Protein AF-A0A936JRJ9-F1 (afdb_monomer_lite)

Secondary structure (DSSP, 8-state):
---------------------------------------S-SS--------S-PPPPEEEESS-TT-GGGSSPPTTEEEEEEEE--SSTT---EEEEEEEE---B-TT-B-SSGGGBPTTEEEEEETTEEEEEEEEESSS---PPTT--EEE-SSTTEEEE-

pLDDT: mean 79.74, std 19.6, range [37.28, 97.5]

Foldseek 3Di:
DDDDDDDDDDPDPDDDDDDDDDDDDDDDDDDPDPPDCPDDPPDDDDDDPDADDQDDAAEAEPFDLQDQPGGNEDPQKAKDWDWDDDPDPRDHIYIYIDIDGAADFDFFDADPFQRNHGHQWGFDQDPVHTGTFGKAFPPDDRPAPPPWDFDDDPHPRIGTTD

Radius of gyration: 27.02 Å; chains: 1; bounding box: 51×67×58 Å

Sequence (162 aa):
MGLFGCSGSVEIVNRADGGGGEGGEGTSSSSTGPIWDAGKDAFDEYIDPGCPDNPPPIEDFQCNPSNQATSGCSFGEACYIYVSYPDEPCGQEIYGAFCAPAGFGVQGDACNGAFDCAAGFVCVVTGSGNQCVQLCPLQGNDNCPSGLVCEPIDVEGFGGCL

Structure (mmCIF, N/CA/C/O backbone):
data_AF-A0A936JRJ9-F1
#
_entry.id   AF-A0A936JRJ9-F1
#
loop_
_atom_site.group_PDB
_atom_site.id
_atom_site.type_symbol
_atom_site.label_atom_id
_atom_site.label_alt_id
_atom_site.label_comp_id
_atom_site.label_asym_id
_atom_site.label_entity_id
_atom_site.label_seq_id
_atom_site.pdbx_PDB_ins_code
_atom_site.Cartn_x
_atom_site.Cartn_y
_atom_site.Cartn_z
_atom_site.occupancy
_atom_site.B_iso_or_equiv
_atom_site.auth_seq_id
_atom_site.auth_comp_id
_atom_site.auth_asym_id
_atom_site.auth_atom_id
_atom_site.pdbx_PDB_model_num
ATOM 1 N N . MET A 1 1 ? 3.133 -53.682 -1.276 1.00 46.94 1 MET A N 1
ATOM 2 C CA . MET A 1 1 ? 3.249 -54.397 0.015 1.00 46.94 1 MET A CA 1
ATOM 3 C C . MET A 1 1 ? 3.660 -53.375 1.059 1.00 46.94 1 MET A C 1
ATOM 5 O O . MET A 1 1 ? 4.651 -52.702 0.824 1.00 46.94 1 MET A O 1
ATOM 9 N N . GLY A 1 2 ? 2.885 -53.221 2.137 1.00 42.88 2 GLY A N 1
ATOM 10 C CA . GLY A 1 2 ? 3.200 -52.304 3.240 1.00 42.88 2 GLY A CA 1
ATOM 11 C C . GLY A 1 2 ? 1.968 -51.614 3.830 1.00 42.88 2 GLY A C 1
ATOM 12 O O . GLY A 1 2 ? 1.765 -50.432 3.597 1.00 42.88 2 GLY A O 1
ATOM 13 N N . LEU A 1 3 ? 1.147 -52.380 4.551 1.00 48.94 3 LEU A N 1
ATOM 14 C CA . LEU A 1 3 ? 0.042 -51.932 5.407 1.00 48.94 3 LEU A CA 1
ATOM 15 C C . LEU A 1 3 ? 0.554 -51.843 6.853 1.00 48.94 3 LEU A C 1
ATOM 17 O O . LEU A 1 3 ? 0.967 -52.871 7.377 1.00 48.94 3 LEU A O 1
ATOM 21 N N . PHE A 1 4 ? 0.472 -50.673 7.488 1.00 46.94 4 PHE A N 1
ATOM 22 C CA . PHE A 1 4 ? 0.462 -50.459 8.948 1.00 46.94 4 PHE A CA 1
ATOM 23 C C . PHE A 1 4 ? -0.224 -49.094 9.174 1.00 46.94 4 PHE A C 1
ATOM 25 O O . PHE A 1 4 ? 0.208 -48.116 8.582 1.00 46.94 4 PHE A O 1
ATOM 32 N N . GLY A 1 5 ? -1.314 -48.902 9.918 1.00 47.66 5 GLY A N 1
ATOM 33 C CA . GLY A 1 5 ? -1.986 -49.743 10.904 1.00 47.66 5 GLY A CA 1
ATOM 34 C C . GLY A 1 5 ? -1.965 -49.055 12.273 1.00 47.66 5 GLY A C 1
ATOM 35 O O . GLY A 1 5 ? -1.214 -49.483 13.137 1.00 47.66 5 GLY A O 1
ATOM 36 N N . CYS A 1 6 ? -2.765 -48.002 12.479 1.00 57.44 6 CYS A N 1
ATOM 37 C CA . CYS A 1 6 ? -3.029 -47.459 13.817 1.00 57.44 6 CYS A CA 1
ATOM 38 C C . CYS A 1 6 ? -4.313 -48.097 14.363 1.00 57.44 6 CYS A C 1
ATOM 40 O O . CYS A 1 6 ? -5.413 -47.675 14.014 1.00 57.44 6 CYS A O 1
ATOM 42 N N . SER A 1 7 ? -4.176 -49.134 15.197 1.00 55.16 7 SER A N 1
ATOM 43 C CA . SER A 1 7 ? -5.278 -49.709 15.974 1.00 55.16 7 SER A CA 1
ATOM 44 C C . SER A 1 7 ? -5.326 -49.066 17.362 1.00 55.16 7 SER A C 1
ATOM 46 O O . SER A 1 7 ? -4.525 -49.403 18.233 1.00 55.16 7 SER A O 1
ATOM 48 N N . GLY A 1 8 ? -6.273 -48.156 17.569 1.00 44.12 8 GLY A N 1
ATOM 49 C CA . GLY A 1 8 ? -6.723 -47.721 18.889 1.00 44.12 8 GLY A CA 1
ATOM 50 C C . GLY A 1 8 ? -8.190 -48.103 19.036 1.00 44.12 8 GLY A C 1
ATOM 51 O O . GLY A 1 8 ? -9.043 -47.568 18.334 1.00 44.12 8 GLY A O 1
ATOM 52 N N . SER A 1 9 ? -8.473 -49.081 19.888 1.00 45.72 9 SER A N 1
ATOM 53 C CA . SER A 1 9 ? -9.820 -49.522 20.238 1.00 45.72 9 SER A CA 1
ATOM 54 C C . SER A 1 9 ? -10.529 -48.433 21.043 1.00 45.72 9 SER A C 1
ATOM 56 O O . SER A 1 9 ? -10.175 -48.182 22.192 1.00 45.72 9 SER A O 1
ATOM 58 N N . VAL A 1 10 ? -11.528 -47.794 20.437 1.00 49.16 10 VAL A N 1
ATOM 59 C CA . VAL A 1 10 ? -12.509 -46.971 21.148 1.00 49.16 10 VAL A CA 1
ATOM 60 C C . VAL A 1 10 ? -13.491 -47.928 21.817 1.00 49.16 10 VAL A C 1
ATOM 62 O O . VAL A 1 10 ? -14.190 -48.678 21.134 1.00 49.16 10 VAL A O 1
ATOM 65 N N . GLU A 1 11 ? -13.533 -47.932 23.149 1.00 41.44 11 GLU A N 1
ATOM 66 C CA . GLU A 1 11 ? -14.613 -48.598 23.871 1.00 41.44 11 GLU A CA 1
ATOM 67 C C . GLU A 1 11 ? -15.912 -47.822 23.650 1.00 41.44 11 GLU A C 1
ATOM 69 O O . GLU A 1 11 ? -16.130 -46.735 24.184 1.00 41.44 11 GLU A O 1
ATOM 74 N N . ILE A 1 12 ? -16.777 -48.398 22.820 1.00 47.22 12 ILE A N 1
ATOM 75 C CA . ILE A 1 12 ? -18.153 -47.958 22.633 1.00 47.22 12 ILE A CA 1
ATOM 76 C C . ILE A 1 12 ? -18.955 -48.500 23.817 1.00 47.22 12 ILE A C 1
ATOM 78 O O . ILE A 1 12 ? -19.389 -49.655 23.819 1.00 47.22 12 ILE A O 1
ATOM 82 N N . VAL A 1 13 ? -19.180 -47.663 24.828 1.00 45.38 13 VAL A N 1
ATOM 83 C CA . VAL A 1 13 ? -20.275 -47.890 25.776 1.00 45.38 13 VAL A CA 1
ATOM 84 C C . VAL A 1 13 ? -21.581 -47.598 25.046 1.00 45.38 13 VAL A C 1
ATOM 86 O O . VAL A 1 13 ? -22.014 -46.457 24.915 1.00 45.38 13 VAL A O 1
ATOM 89 N N . ASN A 1 14 ? -22.206 -48.662 24.544 1.00 42.53 14 ASN A N 1
ATOM 90 C CA . ASN A 1 14 ? -23.596 -48.631 24.123 1.00 42.53 14 ASN A CA 1
ATOM 91 C C . ASN A 1 14 ? -24.468 -48.331 25.349 1.00 42.53 14 ASN A C 1
ATOM 93 O O . ASN A 1 14 ? -24.682 -49.205 26.193 1.00 42.53 14 ASN A O 1
ATOM 97 N N . ARG A 1 15 ? -25.043 -47.131 25.417 1.00 41.22 15 ARG A N 1
ATOM 98 C CA . ARG A 1 15 ? -26.392 -46.995 25.961 1.00 41.22 15 ARG A CA 1
ATOM 99 C C . ARG A 1 15 ? -27.247 -46.287 24.925 1.00 41.22 15 ARG A C 1
ATOM 101 O O . ARG A 1 15 ? -26.891 -45.230 24.423 1.00 41.22 15 ARG A O 1
ATOM 108 N N . ALA A 1 16 ? -28.287 -47.014 24.555 1.00 41.91 16 ALA A N 1
ATOM 109 C CA . ALA A 1 16 ? -29.170 -46.788 23.438 1.00 41.91 16 ALA A CA 1
ATOM 110 C C . ALA A 1 16 ? -29.982 -45.489 23.546 1.00 41.91 16 ALA A C 1
ATOM 112 O O . ALA A 1 16 ? -30.143 -44.938 24.634 1.00 41.91 16 ALA A O 1
ATOM 113 N N . ASP A 1 17 ? -30.534 -45.139 22.379 1.00 44.03 17 ASP A N 1
ATOM 114 C CA . ASP A 1 17 ? -31.648 -44.221 22.123 1.00 44.03 17 ASP A CA 1
ATOM 115 C C . ASP A 1 17 ? -31.274 -42.724 22.135 1.00 44.03 17 ASP A C 1
ATOM 117 O O . ASP A 1 17 ? -30.911 -42.172 23.161 1.00 44.03 17 ASP A O 1
ATOM 121 N N . GLY A 1 18 ? -31.348 -41.953 21.047 1.00 38.16 18 GLY A N 1
ATOM 122 C CA . GLY A 1 18 ? -31.834 -42.189 19.692 1.00 38.16 18 GLY A CA 1
ATOM 123 C C . GLY A 1 18 ? -32.069 -40.842 18.981 1.00 38.16 18 GLY A C 1
ATOM 124 O O . GLY A 1 18 ? -32.262 -39.829 19.642 1.00 38.16 18 GLY A O 1
ATOM 125 N N . GLY A 1 19 ? -32.094 -40.862 17.643 1.00 37.28 19 GLY A N 1
ATOM 126 C CA . GLY A 1 19 ? -32.755 -39.853 16.799 1.00 37.28 19 GLY A CA 1
ATOM 127 C C . GLY A 1 19 ? -31.936 -38.615 16.412 1.00 37.28 19 GLY A C 1
ATOM 128 O O . GLY A 1 19 ? -31.571 -37.803 17.251 1.00 37.28 19 GLY A O 1
ATOM 129 N N . GLY A 1 20 ? -31.684 -38.468 15.109 1.00 43.88 20 GLY A N 1
ATOM 130 C CA . GLY A 1 20 ? -31.179 -37.238 14.497 1.00 43.88 20 GLY A CA 1
ATOM 131 C C . GLY A 1 20 ? -32.291 -36.271 14.076 1.00 43.88 20 GLY A C 1
ATOM 132 O O . GLY A 1 20 ? -33.471 -36.587 14.204 1.00 43.88 20 GLY A O 1
ATOM 133 N N . GLY A 1 21 ? -31.880 -35.140 13.494 1.00 43.78 21 GLY A N 1
ATOM 134 C CA . GLY A 1 21 ? -32.733 -34.296 12.651 1.00 43.78 21 GLY A CA 1
ATOM 135 C C . GLY A 1 21 ? -32.748 -32.810 13.009 1.00 43.78 21 GLY A C 1
ATOM 136 O O . GLY A 1 21 ? -33.434 -32.427 13.942 1.00 43.78 21 GLY A O 1
ATOM 137 N N . GLU A 1 22 ? -32.029 -32.040 12.181 1.00 46.66 22 GLU A N 1
ATOM 138 C CA . GLU A 1 22 ? -32.405 -30.747 11.568 1.00 46.66 22 GLU A CA 1
ATOM 139 C C . GLU A 1 22 ? -32.644 -29.492 12.433 1.00 46.66 22 GLU A C 1
ATOM 141 O O . GLU A 1 22 ? -33.102 -29.528 13.566 1.00 46.66 22 GLU A O 1
ATOM 146 N N . GLY A 1 23 ? -32.236 -28.350 11.866 1.00 46.00 23 GLY A N 1
ATOM 147 C CA . GLY A 1 23 ? -32.156 -27.059 12.544 1.00 46.00 23 GLY A CA 1
ATOM 148 C C . GLY A 1 23 ? -33.442 -26.236 12.564 1.00 46.00 23 GLY A C 1
ATOM 149 O O . GLY A 1 23 ? -34.491 -26.662 12.097 1.00 46.00 23 GLY A O 1
ATOM 150 N N . GLY A 1 24 ? -33.287 -25.002 13.052 1.00 47.84 24 GLY A N 1
ATOM 151 C CA . GLY A 1 24 ? -34.251 -23.913 12.909 1.00 47.84 24 GLY A CA 1
ATOM 152 C C . GLY A 1 24 ? -35.009 -23.530 14.184 1.00 47.84 24 GLY A C 1
ATOM 153 O O . GLY A 1 24 ? -35.643 -24.361 14.817 1.00 47.84 24 GLY A O 1
ATOM 154 N N . GLU A 1 25 ? -34.971 -22.224 14.456 1.00 41.53 25 GLU A N 1
ATOM 155 C CA . GLU A 1 25 ? -35.938 -21.401 15.197 1.00 41.53 25 GLU A CA 1
ATOM 156 C C . GLU A 1 25 ? -36.135 -21.559 16.711 1.00 41.53 25 GLU A C 1
ATOM 158 O O . GLU A 1 25 ? -36.177 -22.629 17.310 1.00 41.53 25 GLU A O 1
ATOM 163 N N . GLY A 1 26 ? -36.242 -20.382 17.335 1.00 52.62 26 GLY A N 1
ATOM 164 C CA . GLY A 1 26 ? -36.322 -20.203 18.767 1.00 52.62 26 GLY A CA 1
ATOM 165 C C . GLY A 1 26 ? -37.578 -20.795 19.380 1.00 52.62 26 GLY A C 1
ATOM 166 O O . GLY A 1 26 ? -38.674 -20.714 18.838 1.00 52.62 26 GLY A O 1
ATOM 167 N N . THR A 1 27 ? -37.432 -21.303 20.594 1.00 38.12 27 THR A N 1
ATOM 168 C CA . THR A 1 27 ? -38.429 -21.131 21.647 1.00 38.12 27 THR A CA 1
ATOM 169 C C . THR A 1 27 ? -37.778 -21.445 22.987 1.00 38.12 27 THR A C 1
ATOM 171 O O . THR A 1 27 ? -37.081 -22.441 23.163 1.00 38.12 27 THR A O 1
ATOM 174 N N . SER A 1 28 ? -38.004 -20.530 23.922 1.00 52.88 28 SER A N 1
ATOM 175 C CA . SER A 1 28 ? -37.787 -20.624 25.363 1.00 52.88 28 SER A CA 1
ATOM 176 C C . SER A 1 28 ? -37.879 -22.048 25.920 1.00 52.88 28 SER A C 1
ATOM 178 O O . SER A 1 28 ? -38.965 -22.622 25.987 1.00 52.88 28 SER A O 1
ATOM 180 N N . SER A 1 29 ? -36.757 -22.589 26.396 1.00 39.41 29 SER A N 1
ATOM 181 C CA . SER A 1 29 ? -36.733 -23.800 27.218 1.00 39.41 29 SER A CA 1
ATOM 182 C C . SER A 1 29 ? -36.517 -23.412 28.681 1.00 39.41 29 SER A C 1
ATOM 184 O O . SER A 1 29 ? -35.417 -23.089 29.121 1.00 39.41 29 SER A O 1
ATOM 186 N N . SER A 1 30 ? -37.621 -23.421 29.432 1.00 50.53 30 SER A N 1
ATOM 187 C CA . SER A 1 30 ? -37.642 -23.328 30.889 1.00 50.53 30 SER A CA 1
ATOM 188 C C . SER A 1 30 ? -36.835 -24.473 31.502 1.00 50.53 30 SER A C 1
ATOM 190 O O . SER A 1 30 ? -37.287 -25.617 31.541 1.00 50.53 30 SER A O 1
ATOM 192 N N . SER A 1 31 ? -35.651 -24.159 32.017 1.00 43.97 31 SER A N 1
ATOM 193 C CA . SER A 1 31 ? -34.879 -25.053 32.870 1.00 43.97 31 SER A CA 1
ATOM 194 C C . SER A 1 31 ? -35.472 -25.042 34.283 1.00 43.97 31 SER A C 1
ATOM 196 O O . SER A 1 31 ? -35.438 -24.051 35.006 1.00 43.97 31 SER A O 1
ATOM 198 N N . THR A 1 32 ? -36.056 -26.169 34.695 1.00 50.34 32 THR A N 1
ATOM 199 C CA . THR A 1 32 ? -36.496 -26.401 36.080 1.00 50.34 32 THR A CA 1
ATOM 200 C C . THR A 1 32 ? -35.294 -26.863 36.912 1.00 50.34 32 THR A C 1
ATOM 202 O O . THR A 1 32 ? -35.166 -28.034 37.261 1.00 50.34 32 THR A O 1
ATOM 205 N N . GLY A 1 33 ? -34.359 -25.943 37.153 1.00 48.38 33 GLY A N 1
ATOM 206 C CA . GLY A 1 33 ? -33.265 -26.090 38.119 1.00 48.38 33 GLY A CA 1
ATOM 207 C C . GLY A 1 33 ? -33.604 -25.402 39.449 1.00 48.38 33 GLY A C 1
ATOM 208 O O . GLY A 1 33 ? -34.568 -24.637 39.505 1.00 48.38 33 GLY A O 1
ATOM 209 N N . PRO A 1 34 ? -32.861 -25.668 40.541 1.00 44.34 34 PRO A N 1
ATOM 210 C CA . PRO A 1 34 ? -33.100 -25.014 41.826 1.00 44.34 34 PRO A CA 1
ATOM 211 C C . PRO A 1 34 ? -33.059 -23.486 41.668 1.00 44.34 34 PRO A C 1
ATOM 213 O O . PRO A 1 34 ? -32.150 -22.955 41.035 1.00 44.34 34 PRO A O 1
ATOM 216 N N . ILE A 1 35 ? -34.064 -22.812 42.238 1.00 51.34 35 ILE A N 1
ATOM 217 C CA . ILE A 1 35 ? -34.322 -21.366 42.159 1.00 51.34 35 ILE A CA 1
ATOM 218 C C . ILE A 1 35 ? -33.265 -20.623 42.987 1.00 51.34 35 ILE A C 1
ATOM 220 O O . ILE A 1 35 ? -33.523 -20.155 44.094 1.00 51.34 35 ILE A O 1
ATOM 224 N N . TRP A 1 36 ? -32.044 -20.564 42.476 1.00 48.88 36 TRP A N 1
ATOM 225 C CA . TRP A 1 36 ? -31.112 -19.513 42.837 1.00 48.88 36 TRP A CA 1
ATOM 226 C C . TRP A 1 36 ? -31.385 -18.417 41.823 1.00 48.88 36 TRP A C 1
ATOM 228 O O . TRP A 1 36 ? -31.105 -18.583 40.638 1.00 48.88 36 TRP A O 1
ATOM 238 N N . ASP A 1 37 ? -32.030 -17.350 42.288 1.00 54.81 37 ASP A N 1
ATOM 239 C CA . ASP A 1 37 ? -32.041 -16.055 41.619 1.00 54.81 37 ASP A CA 1
ATOM 240 C C . ASP A 1 37 ? -30.564 -15.666 41.481 1.00 54.81 37 ASP A C 1
ATOM 242 O O . ASP A 1 37 ? -29.959 -15.120 42.407 1.00 54.81 37 ASP A O 1
ATOM 246 N N . ALA A 1 38 ? -29.934 -16.125 40.394 1.00 55.47 38 ALA A N 1
ATOM 247 C CA . ALA A 1 38 ? -28.643 -15.651 39.941 1.00 55.47 38 ALA A CA 1
ATOM 248 C C . ALA A 1 38 ? -28.914 -14.194 39.602 1.00 55.47 38 ALA A C 1
ATOM 250 O O . ALA A 1 38 ? -29.379 -13.886 38.507 1.00 55.47 38 ALA A O 1
ATOM 251 N N . GLY A 1 39 ? -28.829 -13.367 40.651 1.00 58.62 39 GLY A N 1
ATOM 252 C CA . GLY A 1 39 ? -29.334 -12.011 40.659 1.00 58.62 39 GLY A CA 1
ATOM 253 C C . GLY A 1 39 ? -28.876 -11.336 39.391 1.00 58.62 39 GLY A C 1
ATOM 254 O O . GLY A 1 39 ? -27.705 -11.494 39.046 1.00 58.62 39 GLY A O 1
ATOM 255 N N . LYS A 1 40 ? -29.835 -10.685 38.712 1.00 62.34 40 LYS A N 1
ATOM 256 C CA . LYS A 1 40 ? -29.643 -9.907 37.482 1.00 62.34 40 LYS A CA 1
ATOM 257 C C . LYS A 1 40 ? -28.185 -9.505 37.372 1.00 62.34 40 LYS A C 1
ATOM 259 O O . LYS A 1 40 ? -27.721 -8.809 38.282 1.00 62.34 40 LYS A O 1
ATOM 264 N N . ASP A 1 41 ? -27.501 -10.005 36.341 1.00 64.50 41 ASP A N 1
ATOM 265 C CA . ASP A 1 41 ? -26.105 -9.677 36.071 1.00 64.50 41 ASP A CA 1
ATOM 266 C C . ASP A 1 41 ? -25.894 -8.208 36.438 1.00 64.50 41 ASP A C 1
ATOM 268 O O . ASP A 1 41 ? -26.673 -7.348 36.030 1.00 64.50 41 ASP A O 1
ATOM 272 N N . ALA A 1 42 ? -24.963 -7.947 37.362 1.00 68.50 42 ALA A N 1
ATOM 273 C CA . ALA A 1 42 ? -24.927 -6.724 38.174 1.00 68.50 42 ALA A CA 1
ATOM 274 C C . ALA A 1 42 ? -24.634 -5.431 37.381 1.00 68.50 42 ALA A C 1
ATOM 276 O O . ALA A 1 42 ? -24.346 -4.389 37.971 1.00 68.50 42 ALA A O 1
ATOM 277 N N . PHE A 1 43 ? -24.701 -5.505 36.057 1.00 74.75 43 PHE A N 1
ATOM 278 C CA . PHE A 1 43 ? -24.534 -4.424 35.114 1.00 74.75 43 PHE A CA 1
ATOM 279 C C . PHE A 1 43 ? -25.666 -4.505 34.095 1.00 74.75 43 PHE A C 1
ATOM 281 O O . PHE A 1 43 ? -25.929 -5.570 33.538 1.00 74.75 43 PHE A O 1
ATOM 288 N N . ASP A 1 44 ? -26.328 -3.373 33.863 1.00 81.00 44 ASP A N 1
ATOM 289 C CA . ASP A 1 44 ? -27.248 -3.238 32.742 1.00 81.00 44 ASP A CA 1
ATOM 290 C C . ASP A 1 44 ? -26.509 -3.615 31.448 1.00 81.00 44 ASP A C 1
ATOM 292 O O . ASP A 1 44 ? -25.358 -3.219 31.239 1.00 81.00 44 ASP A O 1
ATOM 296 N N . GLU A 1 45 ? -27.159 -4.408 30.596 1.00 84.25 45 GLU A N 1
ATOM 297 C CA . GLU A 1 45 ? -26.637 -4.757 29.278 1.00 84.25 45 GLU A CA 1
ATOM 298 C C . GLU A 1 45 ? -26.350 -3.461 28.509 1.00 84.25 45 GLU A C 1
ATOM 300 O O . GLU A 1 45 ? -27.232 -2.616 28.337 1.00 84.25 45 GLU A O 1
ATOM 305 N N . TYR A 1 46 ? -25.093 -3.263 28.104 1.00 84.19 46 TYR A N 1
ATOM 306 C CA . TYR A 1 46 ? -24.713 -2.095 27.319 1.00 84.19 46 TYR A CA 1
ATOM 307 C C . TYR A 1 46 ? -25.443 -2.152 25.977 1.00 84.19 46 TYR A C 1
ATOM 309 O O . TYR A 1 46 ? -25.172 -3.019 25.148 1.00 84.19 46 TYR A O 1
ATOM 317 N N . ILE A 1 47 ? -26.365 -1.215 25.773 1.00 86.69 47 ILE A N 1
ATOM 318 C CA . ILE A 1 47 ? -27.008 -1.001 24.482 1.00 86.69 47 ILE A CA 1
ATOM 319 C C . ILE A 1 47 ? -26.166 0.015 23.724 1.00 86.69 47 ILE A C 1
ATOM 321 O O . ILE A 1 47 ? -26.133 1.192 24.090 1.00 86.69 47 ILE A O 1
ATOM 325 N N . ASP A 1 48 ? -25.488 -0.448 22.677 1.00 81.81 48 ASP A N 1
ATOM 326 C CA . ASP A 1 48 ? -24.803 0.431 21.740 1.00 81.81 48 ASP A CA 1
ATOM 327 C C . ASP A 1 48 ? -25.846 1.340 21.066 1.00 81.81 48 ASP A C 1
ATOM 329 O O . ASP A 1 48 ? -26.759 0.825 20.411 1.00 81.81 48 ASP A O 1
ATOM 333 N N . PRO A 1 49 ? -25.76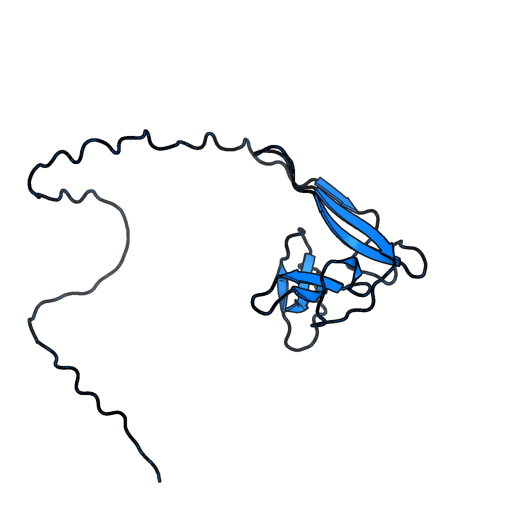5 2.676 21.228 1.00 82.81 49 PRO A N 1
ATOM 334 C CA . PRO A 1 49 ? -26.669 3.591 20.536 1.00 82.81 49 PRO A CA 1
ATOM 335 C C . PRO A 1 49 ? -26.548 3.491 19.007 1.00 82.81 49 PRO A C 1
ATOM 337 O O . PRO A 1 49 ? -27.444 3.966 18.306 1.00 82.81 49 PRO A O 1
ATOM 340 N N . GLY A 1 50 ? -25.477 2.864 18.509 1.00 83.81 50 GLY A N 1
ATOM 341 C CA . GLY A 1 50 ? -25.158 2.753 17.100 1.00 83.81 50 GLY A CA 1
ATOM 342 C C . GLY A 1 50 ? -24.682 4.083 16.525 1.00 83.81 50 GLY A C 1
ATOM 343 O O . GLY A 1 50 ? -24.876 5.159 17.099 1.00 83.81 50 GLY A O 1
ATOM 344 N N . CYS A 1 51 ? -24.065 4.008 15.353 1.00 84.12 51 CYS A N 1
ATOM 345 C CA . CYS A 1 51 ? -23.851 5.185 14.529 1.00 84.12 51 CYS A CA 1
ATOM 346 C C . CYS A 1 51 ? -25.075 5.408 13.627 1.00 84.12 51 CYS A C 1
ATOM 348 O O . CYS A 1 51 ? -25.719 4.437 13.217 1.00 84.12 51 CYS A O 1
ATOM 350 N N . PRO A 1 52 ? -25.425 6.670 13.313 1.00 84.06 52 PRO A N 1
ATOM 351 C CA . PRO A 1 52 ? -26.362 6.949 12.227 1.00 84.06 52 PRO A CA 1
ATOM 352 C C . PRO A 1 52 ? -25.834 6.345 10.916 1.00 84.06 52 PRO A C 1
ATOM 354 O O . PRO A 1 52 ? -24.645 6.051 10.822 1.00 84.06 52 PRO A O 1
ATOM 357 N N . ASP A 1 53 ? -26.707 6.167 9.918 1.00 80.88 53 ASP A N 1
ATOM 358 C CA . ASP A 1 53 ? -26.333 5.581 8.623 1.00 80.88 53 ASP A CA 1
ATOM 359 C C . ASP A 1 53 ? -25.002 6.154 8.110 1.00 80.88 53 ASP A C 1
ATOM 361 O O . ASP A 1 53 ? -24.877 7.368 7.913 1.00 80.88 53 ASP A O 1
ATOM 365 N N . ASN A 1 54 ? -24.012 5.276 7.907 1.00 73.75 54 ASN A N 1
ATOM 366 C CA . ASN A 1 54 ? -22.707 5.691 7.411 1.00 73.75 54 ASN A CA 1
ATOM 367 C C . ASN A 1 54 ? -22.857 6.128 5.948 1.00 73.75 54 ASN A C 1
ATOM 369 O O . ASN A 1 54 ? -23.279 5.325 5.108 1.00 73.75 54 ASN A O 1
ATOM 373 N N . PRO A 1 55 ? -22.540 7.388 5.615 1.00 79.81 55 PRO A N 1
ATOM 374 C CA . PRO A 1 55 ? -22.462 7.796 4.221 1.00 79.81 55 PRO A CA 1
ATOM 375 C C . PRO A 1 55 ? -21.312 7.048 3.513 1.00 79.81 55 PRO A C 1
ATOM 377 O O . PRO A 1 55 ? -20.481 6.420 4.176 1.00 79.81 55 PRO A O 1
ATOM 380 N N . PRO A 1 56 ? -21.263 7.088 2.168 1.00 82.62 56 PRO A N 1
ATOM 381 C CA . PRO A 1 56 ? -20.178 6.474 1.412 1.00 82.62 56 PRO A CA 1
ATOM 382 C C . PRO A 1 56 ? -18.804 6.992 1.865 1.00 82.62 56 PRO A C 1
ATOM 384 O O . PRO A 1 56 ? -18.720 8.162 2.251 1.00 82.62 56 PRO A O 1
ATOM 387 N N . PRO A 1 57 ? -17.742 6.172 1.780 1.00 83.94 57 PRO A N 1
ATOM 388 C CA . PRO A 1 57 ? -16.404 6.585 2.184 1.00 83.94 57 PRO A CA 1
ATOM 389 C C . PRO A 1 57 ? -15.894 7.819 1.441 1.00 83.94 57 PRO A C 1
ATOM 391 O O . PRO A 1 57 ? -16.289 8.111 0.309 1.00 83.94 57 PRO A O 1
ATOM 394 N N . ILE A 1 58 ? -14.995 8.551 2.097 1.00 88.88 58 ILE A N 1
ATOM 395 C CA . ILE A 1 58 ? -14.377 9.745 1.523 1.00 88.88 58 ILE A CA 1
ATOM 396 C C . ILE A 1 58 ? -13.129 9.317 0.750 1.00 88.88 58 ILE A C 1
ATOM 398 O O . ILE A 1 58 ? -12.251 8.661 1.301 1.00 88.88 58 ILE A O 1
ATOM 402 N N . GLU A 1 59 ? -13.034 9.727 -0.514 1.00 91.50 59 GLU A N 1
ATOM 403 C CA . GLU A 1 59 ? -11.912 9.404 -1.399 1.00 91.50 59 GLU A CA 1
ATOM 404 C C . GLU A 1 59 ? -10.988 10.622 -1.628 1.00 91.50 59 GLU A C 1
ATOM 406 O O . GLU A 1 59 ? -11.466 11.711 -1.955 1.00 91.50 59 GLU A O 1
ATOM 411 N N . ASP A 1 60 ? -9.666 10.441 -1.510 1.00 93.50 60 ASP A N 1
ATOM 412 C CA . ASP A 1 60 ? -8.620 11.457 -1.756 1.00 93.50 60 ASP A CA 1
ATOM 413 C C . ASP A 1 60 ? -7.434 10.871 -2.555 1.00 93.50 60 ASP A C 1
ATOM 415 O O . ASP A 1 60 ? -6.334 10.622 -2.053 1.00 93.50 60 ASP A O 1
ATOM 419 N N . PHE A 1 61 ? -7.669 10.583 -3.836 1.00 92.31 61 PHE A N 1
ATOM 420 C CA . PHE A 1 61 ? -6.658 10.018 -4.735 1.00 92.31 61 PHE A CA 1
ATOM 421 C C . PHE A 1 61 ? -5.914 11.114 -5.508 1.00 92.31 61 PHE A C 1
ATOM 423 O O . PHE A 1 61 ? -6.405 11.640 -6.508 1.00 92.31 61 PHE A O 1
ATOM 430 N N . GLN A 1 62 ? -4.684 11.416 -5.090 1.00 94.25 62 GLN A N 1
ATOM 431 C CA . GLN A 1 62 ? -3.783 12.338 -5.801 1.00 94.25 62 GLN A CA 1
ATOM 432 C C . GLN A 1 62 ? -3.076 11.666 -6.988 1.00 94.25 62 GLN A C 1
ATOM 434 O O . GLN A 1 62 ? -2.528 12.339 -7.861 1.00 94.25 62 GLN A O 1
ATOM 439 N N . CYS A 1 63 ? -3.075 10.335 -7.012 1.00 94.62 63 CYS A N 1
ATOM 440 C CA . CYS A 1 63 ? -2.445 9.506 -8.026 1.00 94.62 63 CYS A CA 1
ATOM 441 C C . CYS A 1 63 ? -3.238 8.202 -8.221 1.00 94.62 63 CYS A C 1
ATOM 443 O O . CYS A 1 63 ? -4.089 7.859 -7.402 1.00 94.62 63 CYS A O 1
ATOM 445 N N . ASN A 1 64 ? -2.976 7.475 -9.311 1.00 90.81 64 ASN A N 1
ATOM 446 C CA . ASN A 1 64 ? -3.604 6.184 -9.598 1.00 90.81 64 ASN A CA 1
ATOM 447 C C . ASN A 1 64 ? -2.706 5.015 -9.136 1.00 90.81 64 ASN A C 1
ATOM 449 O O . ASN A 1 64 ? -1.706 4.722 -9.801 1.00 90.81 64 ASN A O 1
ATOM 453 N N . PRO A 1 65 ? -3.059 4.313 -8.046 1.00 89.12 65 PRO A N 1
ATOM 454 C CA . PRO A 1 65 ? -2.246 3.221 -7.512 1.00 89.12 65 PRO A CA 1
ATOM 455 C C . PRO A 1 65 ? -2.354 1.913 -8.316 1.00 89.12 65 PRO A C 1
ATOM 457 O O . PRO A 1 65 ? -1.403 1.129 -8.315 1.00 89.12 65 PRO A O 1
ATOM 460 N N . SER A 1 66 ? -3.443 1.687 -9.066 1.00 84.38 66 SER A N 1
ATOM 461 C CA . SER A 1 66 ? -3.599 0.504 -9.937 1.00 84.38 66 SER A CA 1
ATOM 462 C C . SER A 1 66 ? -2.704 0.545 -11.175 1.00 84.38 66 SER A C 1
ATOM 464 O O . SER A 1 66 ? -2.482 -0.484 -11.811 1.00 84.38 66 SER A O 1
ATOM 466 N N . ASN A 1 67 ? -2.224 1.727 -11.568 1.00 85.69 67 ASN A N 1
ATOM 467 C CA . ASN A 1 67 ? -1.387 1.890 -12.750 1.00 85.69 67 ASN A CA 1
ATOM 468 C C . ASN A 1 67 ? -0.192 2.791 -12.452 1.00 85.69 67 ASN A C 1
ATOM 470 O O . ASN A 1 67 ? -0.218 3.995 -12.695 1.00 85.69 67 ASN A O 1
ATOM 474 N N . GLN A 1 68 ? 0.891 2.172 -11.989 1.00 83.06 68 GLN A N 1
ATOM 475 C CA . GLN A 1 68 ? 2.125 2.873 -11.634 1.00 83.06 68 GLN A CA 1
ATOM 476 C C . GLN A 1 68 ? 2.817 3.533 -12.835 1.00 83.06 68 GLN A C 1
ATOM 478 O O . GLN A 1 68 ? 3.503 4.536 -12.667 1.00 83.06 68 GLN A O 1
ATOM 483 N N . ALA A 1 69 ? 2.609 3.026 -14.057 1.00 82.12 69 ALA A N 1
ATOM 484 C CA . ALA A 1 69 ? 3.214 3.596 -15.262 1.00 82.12 69 ALA A CA 1
ATOM 485 C C . ALA A 1 69 ? 2.607 4.956 -15.645 1.00 82.12 69 ALA A C 1
ATOM 487 O O . ALA A 1 69 ? 3.273 5.781 -16.271 1.00 82.12 69 ALA A O 1
ATOM 488 N N . THR A 1 70 ? 1.348 5.194 -15.274 1.00 84.25 70 THR A N 1
ATOM 489 C CA . THR A 1 70 ? 0.642 6.461 -15.502 1.00 84.25 70 THR A CA 1
ATOM 490 C C . THR A 1 70 ? 0.005 6.973 -14.214 1.00 84.25 70 THR A C 1
ATOM 492 O O . THR A 1 70 ? -1.083 7.545 -14.250 1.00 84.25 70 THR A O 1
ATOM 495 N N . SER A 1 71 ? 0.657 6.738 -13.073 1.00 85.62 71 SER A N 1
ATOM 496 C CA . SER A 1 71 ? 0.087 7.034 -11.755 1.00 85.62 71 SER A CA 1
ATOM 497 C C . SER A 1 71 ? -0.117 8.524 -11.518 1.00 85.62 71 SER A C 1
ATOM 499 O O . SER A 1 71 ? -0.950 8.895 -10.704 1.00 85.62 71 SER A O 1
ATOM 501 N N . GLY A 1 72 ? 0.613 9.377 -12.237 1.00 90.81 72 GLY A N 1
ATOM 502 C CA . GLY A 1 72 ? 0.645 10.820 -12.002 1.00 90.81 72 GLY A CA 1
ATOM 503 C C . GLY A 1 72 ? 1.774 11.258 -11.066 1.00 90.81 72 GLY A C 1
ATOM 504 O O . GLY A 1 72 ? 1.934 12.456 -10.855 1.00 90.81 72 GLY A O 1
ATOM 505 N N . CYS A 1 73 ? 2.581 10.320 -10.557 1.00 95.25 73 CYS A N 1
ATOM 506 C CA . CYS A 1 73 ? 3.745 10.624 -9.725 1.00 95.25 73 CYS A CA 1
ATOM 507 C C . CYS A 1 73 ? 4.994 10.982 -10.541 1.00 95.25 73 CYS A C 1
ATOM 509 O O . CYS A 1 73 ? 5.109 10.642 -11.725 1.00 95.25 73 CYS A O 1
ATOM 511 N N . SER A 1 74 ? 5.940 11.680 -9.905 1.00 95.31 74 SER A N 1
ATOM 512 C CA . SER A 1 74 ? 7.196 12.084 -10.542 1.00 95.31 74 SER A CA 1
ATOM 513 C C . SER A 1 74 ? 8.144 10.896 -10.730 1.00 95.31 74 SER A C 1
ATOM 515 O O . SER A 1 74 ? 7.959 9.810 -10.182 1.00 95.31 74 SER A O 1
ATOM 517 N N . PHE A 1 75 ? 9.215 11.094 -11.502 1.00 91.44 75 PHE A N 1
ATOM 518 C CA . PHE A 1 75 ? 10.239 10.064 -11.673 1.00 91.44 75 PHE A CA 1
ATOM 519 C C . PHE A 1 75 ? 10.881 9.680 -10.328 1.00 91.44 75 PHE A C 1
ATOM 521 O O . PHE A 1 75 ? 11.379 10.546 -9.611 1.00 91.44 75 PHE A O 1
ATOM 528 N N . GLY A 1 76 ? 10.914 8.377 -10.029 1.00 91.25 76 GLY A N 1
ATOM 529 C CA . GLY A 1 76 ? 11.438 7.838 -8.768 1.00 91.25 76 GLY A CA 1
ATOM 530 C C . GLY A 1 76 ? 10.423 7.810 -7.620 1.00 91.25 76 GLY A C 1
ATOM 531 O O . GLY A 1 76 ? 10.761 7.354 -6.529 1.00 91.25 76 GLY A O 1
ATOM 532 N N . GLU A 1 77 ? 9.191 8.259 -7.857 1.00 95.44 77 GLU A N 1
ATOM 533 C CA . GLU A 1 77 ? 8.085 8.161 -6.909 1.00 95.44 77 GLU A CA 1
ATOM 534 C C . GLU A 1 77 ? 7.144 7.005 -7.270 1.00 95.44 77 GLU A C 1
ATOM 536 O O . GLU A 1 77 ? 7.057 6.572 -8.421 1.00 95.44 77 GLU A O 1
ATOM 541 N N . ALA A 1 78 ? 6.427 6.520 -6.266 1.00 94.19 78 ALA A N 1
ATOM 542 C CA . ALA A 1 78 ? 5.353 5.551 -6.372 1.00 94.19 78 ALA A CA 1
ATOM 543 C C . ALA A 1 78 ? 4.064 6.147 -5.804 1.00 94.19 78 ALA A C 1
ATOM 545 O O . ALA A 1 78 ? 4.098 7.016 -4.929 1.00 94.19 78 ALA A O 1
ATOM 546 N N . CYS A 1 79 ? 2.932 5.657 -6.305 1.00 95.75 79 CYS A N 1
ATOM 547 C CA . CYS A 1 79 ? 1.625 6.001 -5.771 1.00 95.75 79 CYS A CA 1
ATOM 548 C C . CYS A 1 79 ? 1.244 5.001 -4.679 1.00 95.75 79 CYS A C 1
ATOM 550 O O . CYS A 1 79 ? 0.954 3.841 -4.995 1.00 95.75 79 CYS A O 1
ATOM 552 N N . TYR A 1 80 ? 1.269 5.446 -3.423 1.00 94.00 80 TYR A N 1
ATOM 553 C CA . TYR A 1 80 ? 0.936 4.627 -2.259 1.00 94.00 80 TYR A CA 1
ATOM 554 C C . TYR A 1 80 ? -0.475 4.927 -1.784 1.00 94.00 80 TYR A C 1
ATOM 556 O O . TYR A 1 80 ? -0.834 6.089 -1.603 1.00 94.00 80 TYR A O 1
ATOM 564 N N . ILE A 1 81 ? -1.246 3.869 -1.550 1.00 94.06 81 ILE A N 1
ATOM 565 C CA . ILE A 1 81 ? -2.557 3.959 -0.913 1.00 94.06 81 ILE A CA 1
ATOM 566 C C . ILE A 1 81 ? -2.425 4.217 0.588 1.00 94.06 81 ILE A C 1
ATOM 568 O O . ILE A 1 81 ? -1.439 3.817 1.212 1.00 94.06 81 ILE A O 1
ATOM 572 N N . TYR A 1 82 ? -3.434 4.851 1.171 1.00 92.25 82 TYR A N 1
ATOM 573 C CA . TYR A 1 82 ? -3.557 5.016 2.614 1.00 92.25 82 TYR A CA 1
ATOM 574 C C . TYR A 1 82 ? -5.015 4.972 3.057 1.00 92.25 82 TYR A C 1
ATOM 576 O O . TYR A 1 82 ? -5.932 5.238 2.279 1.00 92.25 82 TYR A O 1
ATOM 584 N N . VAL A 1 83 ? -5.178 4.688 4.347 1.00 92.56 83 VAL A N 1
ATOM 585 C CA . VAL A 1 83 ? -6.421 4.856 5.095 1.00 92.56 83 VAL A CA 1
ATOM 586 C C . VAL A 1 83 ? -6.141 5.853 6.208 1.00 92.56 83 VAL A C 1
ATOM 588 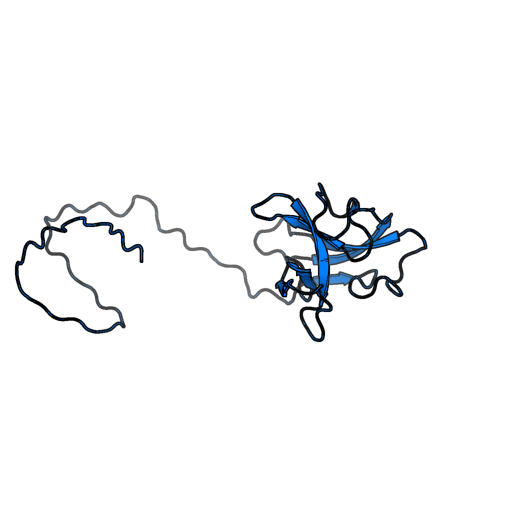O O . VAL A 1 83 ? -5.209 5.659 6.993 1.00 92.56 83 VAL A O 1
ATOM 591 N N . SER A 1 84 ? -6.924 6.924 6.283 1.00 92.38 84 SER A N 1
ATOM 592 C CA . SER A 1 84 ? -6.973 7.776 7.468 1.00 92.38 84 SER A CA 1
ATOM 593 C C . SER A 1 84 ? -8.189 7.381 8.288 1.00 92.38 84 SER A C 1
ATOM 595 O O . SER A 1 84 ? -9.320 7.658 7.892 1.00 92.38 84 SER A O 1
ATOM 597 N N . TYR A 1 85 ? -7.947 6.750 9.432 1.00 89.69 85 TYR A N 1
ATOM 598 C CA . TYR A 1 85 ? -9.001 6.410 10.380 1.00 89.69 85 TYR A CA 1
ATOM 599 C C . TYR A 1 85 ? -9.470 7.665 11.134 1.00 89.69 85 TYR A C 1
ATOM 601 O O . TYR A 1 85 ? -8.640 8.513 11.475 1.00 89.69 85 TYR A O 1
ATOM 609 N N . PRO A 1 86 ? -10.778 7.810 11.387 1.00 89.44 86 PRO A N 1
ATOM 610 C CA . PRO A 1 86 ? -11.315 8.927 12.152 1.00 89.44 86 PRO A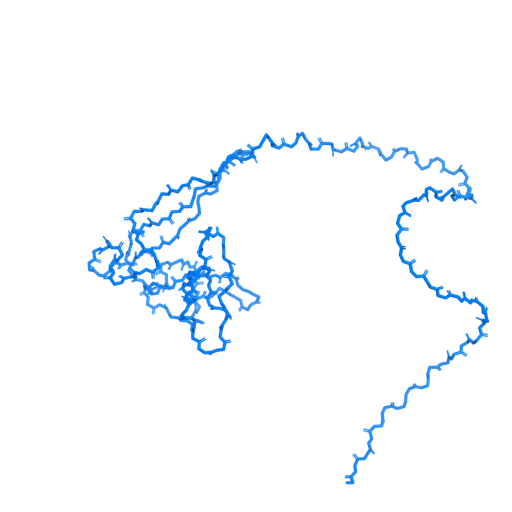 CA 1
ATOM 611 C C . PRO A 1 86 ? -10.978 8.806 13.645 1.00 89.44 86 PRO A C 1
ATOM 613 O O . PRO A 1 86 ? -10.915 7.708 14.194 1.00 89.44 86 PRO A O 1
ATOM 616 N N . ASP A 1 87 ? -10.846 9.946 14.327 1.00 91.81 87 ASP A N 1
ATOM 617 C CA . ASP A 1 87 ? -10.698 9.987 15.792 1.00 91.81 87 ASP A CA 1
ATOM 618 C C . ASP A 1 87 ? -12.039 9.789 16.528 1.00 91.81 87 ASP A C 1
ATOM 620 O O . ASP A 1 87 ? -12.076 9.417 17.703 1.00 91.81 87 ASP A O 1
ATOM 624 N N . GLU A 1 88 ? -13.156 10.074 15.853 1.00 89.75 88 GLU A N 1
ATOM 625 C CA . GLU A 1 88 ? -14.503 9.976 16.413 1.00 89.75 88 GLU A CA 1
ATOM 626 C C . GLU A 1 88 ? -15.116 8.586 16.150 1.00 89.75 88 GLU A C 1
ATOM 628 O O . GLU A 1 88 ? -14.964 8.066 15.045 1.00 89.75 88 GLU A O 1
ATOM 633 N N . PRO A 1 89 ? -15.892 8.007 17.091 1.00 83.50 89 PRO A N 1
ATOM 634 C CA . PRO A 1 89 ? -16.466 6.659 16.947 1.00 83.50 89 PRO A CA 1
ATOM 635 C C . PRO A 1 89 ? -17.367 6.463 15.722 1.00 83.50 89 PRO A C 1
ATOM 637 O O . PRO A 1 89 ? -17.495 5.351 15.227 1.00 83.50 89 PRO A O 1
ATOM 640 N N . CYS A 1 90 ? -17.997 7.543 15.258 1.00 86.69 90 CYS A N 1
ATOM 641 C CA . CYS A 1 90 ? -18.852 7.564 14.070 1.00 86.69 90 CYS A CA 1
ATOM 642 C C . CYS A 1 90 ? -18.271 8.445 12.958 1.00 86.69 90 CYS A C 1
ATOM 644 O O . CYS A 1 90 ? -19.005 8.916 12.088 1.00 86.69 90 CYS A O 1
ATOM 646 N N . GLY A 1 91 ? -16.972 8.743 13.020 1.00 86.81 91 GLY A N 1
ATOM 647 C CA . GLY A 1 91 ? -16.302 9.397 11.911 1.00 86.81 91 GLY A CA 1
ATOM 648 C C . GLY A 1 91 ? -16.178 8.448 10.720 1.00 86.81 91 GLY A C 1
ATOM 649 O O . GLY A 1 91 ? -16.438 7.250 10.814 1.00 86.81 91 GLY A O 1
ATOM 650 N N . GLN A 1 92 ? -15.772 8.998 9.583 1.00 87.81 92 GLN A N 1
ATOM 651 C CA . GLN A 1 92 ? -15.577 8.231 8.358 1.00 87.81 92 GLN A CA 1
ATOM 652 C C . GLN A 1 92 ? -14.097 8.039 8.079 1.00 87.81 92 GLN A C 1
ATOM 654 O O . GLN A 1 92 ? -13.289 8.939 8.316 1.00 87.81 92 GLN A O 1
ATOM 659 N N . GLU A 1 93 ? -13.768 6.876 7.536 1.00 90.25 93 GLU A N 1
ATOM 660 C CA . GLU A 1 93 ? -12.451 6.608 6.981 1.00 90.25 93 GLU A CA 1
ATOM 661 C C . GLU A 1 93 ? -12.264 7.397 5.683 1.00 90.25 93 GLU A C 1
ATOM 663 O O . GLU A 1 93 ? -13.198 7.577 4.893 1.00 90.25 93 GLU A O 1
ATOM 668 N N . ILE A 1 94 ? -11.043 7.887 5.484 1.00 92.38 94 ILE A N 1
ATOM 669 C CA . ILE A 1 94 ? -10.633 8.515 4.230 1.00 92.38 94 ILE A CA 1
ATOM 670 C C . ILE A 1 94 ? -9.689 7.554 3.525 1.00 92.38 94 ILE A C 1
ATOM 672 O O . ILE A 1 94 ? -8.597 7.278 4.030 1.00 92.38 94 ILE A O 1
ATOM 676 N N . TYR A 1 95 ? -10.094 7.079 2.356 1.00 92.94 95 TYR A N 1
ATOM 677 C CA . TYR A 1 95 ? -9.258 6.274 1.478 1.00 92.94 95 TYR A CA 1
ATOM 678 C C . TYR A 1 95 ? -8.599 7.177 0.451 1.00 92.94 95 TYR A C 1
ATOM 680 O O . TYR A 1 95 ? -9.251 8.017 -0.162 1.00 92.94 95 TYR A O 1
ATOM 688 N N . GLY A 1 96 ? -7.304 7.018 0.229 1.00 93.69 96 GLY A N 1
ATOM 689 C CA . GLY A 1 96 ? -6.625 7.861 -0.741 1.00 93.69 96 GLY A CA 1
ATOM 690 C C . GLY A 1 96 ? -5.343 7.264 -1.264 1.00 93.69 96 GLY A C 1
ATOM 691 O O . GLY A 1 96 ? -4.958 6.145 -0.916 1.00 93.69 96 GLY A O 1
ATOM 692 N N . ALA A 1 97 ? -4.671 8.039 -2.108 1.00 94.69 97 ALA A N 1
ATOM 693 C CA . ALA A 1 97 ? -3.321 7.724 -2.539 1.00 94.69 97 ALA A CA 1
ATOM 694 C C . ALA A 1 97 ? -2.490 8.987 -2.757 1.00 94.69 97 ALA A C 1
ATOM 696 O O . ALA A 1 97 ? -3.000 9.992 -3.252 1.00 94.69 97 ALA A O 1
ATOM 697 N N . PHE A 1 98 ? -1.203 8.921 -2.423 1.00 95.81 98 PHE A N 1
ATOM 698 C CA . PHE A 1 98 ? -0.258 10.025 -2.594 1.00 95.81 98 PHE A CA 1
ATOM 699 C C . PHE A 1 98 ? 1.059 9.546 -3.202 1.00 95.81 98 PHE A C 1
ATOM 701 O O . PHE A 1 98 ? 1.425 8.369 -3.126 1.00 95.81 98 PHE A O 1
ATOM 708 N N . CYS A 1 99 ? 1.781 10.484 -3.809 1.00 96.25 99 CYS A N 1
ATOM 709 C CA . CYS A 1 99 ? 3.096 10.233 -4.377 1.00 96.25 99 CYS A CA 1
ATOM 710 C C . CYS A 1 99 ? 4.183 10.376 -3.313 1.00 96.25 99 CYS A C 1
ATOM 712 O O . CYS A 1 99 ? 4.247 11.382 -2.606 1.00 96.25 99 CYS A O 1
ATOM 714 N N . ALA A 1 100 ? 5.059 9.381 -3.221 1.00 96.00 100 ALA A N 1
ATOM 715 C CA . ALA A 1 100 ? 6.244 9.420 -2.369 1.00 96.00 100 ALA A CA 1
ATOM 716 C C . ALA A 1 100 ? 7.384 8.612 -3.000 1.00 96.00 100 ALA A C 1
ATOM 718 O O . ALA A 1 100 ? 7.124 7.837 -3.920 1.00 96.00 100 ALA A O 1
ATOM 719 N N . PRO A 1 101 ? 8.640 8.748 -2.535 1.00 96.12 101 PRO A N 1
ATOM 720 C CA . PRO A 1 101 ? 9.752 7.963 -3.063 1.00 96.12 101 PRO A CA 1
ATOM 721 C C . PRO A 1 101 ? 9.446 6.459 -3.089 1.00 96.12 101 PRO A C 1
ATOM 723 O O . PRO A 1 101 ? 8.946 5.893 -2.113 1.00 96.12 101 PRO A O 1
ATOM 726 N N . ALA A 1 102 ? 9.723 5.819 -4.224 1.00 95.12 102 ALA A N 1
ATOM 727 C CA . ALA A 1 102 ? 9.520 4.386 -4.384 1.00 95.12 102 ALA A CA 1
ATOM 728 C C . ALA A 1 102 ? 10.523 3.601 -3.523 1.00 95.12 102 ALA A C 1
ATOM 730 O O . ALA A 1 102 ? 11.722 3.899 -3.543 1.00 95.12 102 ALA A O 1
ATOM 731 N N . GLY A 1 103 ? 10.038 2.592 -2.800 1.00 96.31 103 GLY A N 1
ATOM 732 C CA . GLY A 1 103 ? 10.885 1.607 -2.142 1.00 96.31 103 GLY A CA 1
ATOM 733 C C . GLY A 1 103 ? 11.482 0.611 -3.136 1.00 96.31 103 GLY A C 1
ATOM 734 O O . GLY A 1 103 ? 11.431 0.791 -4.357 1.00 96.31 103 GLY A O 1
ATOM 735 N N . PHE A 1 104 ? 12.044 -0.472 -2.602 1.00 96.75 104 PHE A N 1
ATOM 736 C CA . PHE A 1 104 ? 12.720 -1.498 -3.406 1.00 96.75 104 PHE A CA 1
ATOM 737 C C . PHE A 1 104 ? 12.155 -2.909 -3.204 1.00 96.75 104 PHE A C 1
ATOM 739 O O . PHE A 1 104 ? 12.470 -3.785 -4.007 1.00 96.75 104 PHE A O 1
ATOM 746 N N . GLY A 1 105 ? 11.347 -3.134 -2.162 1.00 97.44 105 GLY A N 1
ATOM 747 C CA . GLY A 1 105 ? 10.792 -4.446 -1.831 1.00 97.44 105 GLY A CA 1
ATOM 748 C C . GLY A 1 105 ? 9.753 -4.926 -2.844 1.00 97.44 105 GLY A C 1
ATOM 749 O O . GLY A 1 105 ? 8.905 -4.157 -3.293 1.00 97.44 105 GLY A O 1
ATOM 750 N N . VAL A 1 106 ? 9.804 -6.201 -3.203 1.00 96.25 106 VAL A N 1
ATOM 751 C CA . VAL A 1 106 ? 8.882 -6.848 -4.149 1.00 96.25 106 VAL A CA 1
ATOM 752 C C . VAL A 1 106 ? 8.058 -7.937 -3.452 1.00 96.25 106 VAL A C 1
ATOM 754 O O . VAL A 1 106 ? 8.120 -8.081 -2.236 1.00 96.25 106 VAL A O 1
ATOM 757 N N . GLN A 1 107 ? 7.255 -8.696 -4.207 1.00 96.06 107 GLN A N 1
ATOM 758 C CA . GLN A 1 107 ? 6.365 -9.735 -3.673 1.00 96.06 107 GLN A CA 1
ATOM 759 C C . GLN A 1 107 ? 7.070 -10.650 -2.653 1.00 96.06 107 GLN A C 1
ATOM 761 O O . GLN A 1 107 ? 8.007 -11.367 -3.002 1.00 96.06 107 GLN A O 1
ATOM 766 N N . GLY A 1 108 ? 6.557 -10.672 -1.423 1.00 95.00 108 GLY A N 1
ATOM 767 C CA . GLY A 1 108 ? 7.037 -11.519 -0.330 1.00 95.00 108 GLY A CA 1
ATOM 768 C C . GLY A 1 108 ? 8.235 -10.966 0.448 1.00 95.00 108 GLY A C 1
ATOM 769 O O . GLY A 1 108 ? 8.622 -11.573 1.448 1.00 95.00 108 GLY A O 1
ATOM 770 N N . ASP A 1 109 ? 8.820 -9.834 0.043 1.00 97.50 109 ASP A N 1
ATOM 771 C CA . ASP A 1 109 ? 9.895 -9.199 0.810 1.00 97.50 109 ASP A CA 1
ATOM 772 C C . ASP A 1 109 ? 9.359 -8.636 2.127 1.00 97.50 109 ASP A C 1
ATOM 774 O O . ASP A 1 109 ? 8.268 -8.070 2.178 1.00 97.50 109 ASP A O 1
ATOM 778 N N . ALA A 1 110 ? 10.145 -8.753 3.198 1.00 97.12 110 ALA A N 1
ATOM 779 C CA . ALA A 1 110 ? 9.779 -8.200 4.496 1.00 97.12 110 ALA A CA 1
ATOM 780 C C . ALA A 1 110 ? 9.752 -6.662 4.469 1.00 97.12 110 ALA A C 1
ATOM 782 O O . ALA A 1 110 ? 10.641 -6.028 3.897 1.00 97.12 110 ALA A O 1
ATOM 783 N N . CYS A 1 111 ? 8.777 -6.066 5.152 1.00 97.50 111 CYS A N 1
ATOM 784 C CA . CYS A 1 111 ? 8.598 -4.615 5.218 1.00 97.50 111 CYS A CA 1
ATOM 785 C C . CYS A 1 111 ? 8.188 -4.150 6.621 1.00 97.50 111 CYS A C 1
ATOM 787 O O . CYS A 1 111 ? 7.564 -4.886 7.383 1.00 97.50 111 CYS A O 1
ATOM 789 N N . ASN A 1 112 ? 8.527 -2.911 6.972 1.00 95.81 112 ASN A N 1
ATOM 790 C CA . ASN A 1 112 ? 8.078 -2.240 8.196 1.00 95.81 112 ASN A CA 1
ATOM 791 C C . ASN A 1 112 ? 7.047 -1.139 7.907 1.00 95.81 112 ASN A C 1
ATOM 793 O O . ASN A 1 112 ? 6.429 -0.618 8.834 1.00 95.81 112 ASN A O 1
ATOM 797 N N . GLY A 1 113 ? 6.846 -0.791 6.636 1.00 92.81 113 GLY A N 1
ATOM 798 C CA . GLY A 1 113 ? 5.821 0.144 6.193 1.00 92.81 113 GLY A CA 1
ATOM 799 C C . GLY A 1 113 ? 5.721 0.207 4.672 1.00 92.81 113 GLY A C 1
ATOM 800 O O . GLY A 1 113 ? 6.495 -0.426 3.956 1.00 92.81 113 GLY A O 1
ATOM 801 N N . ALA A 1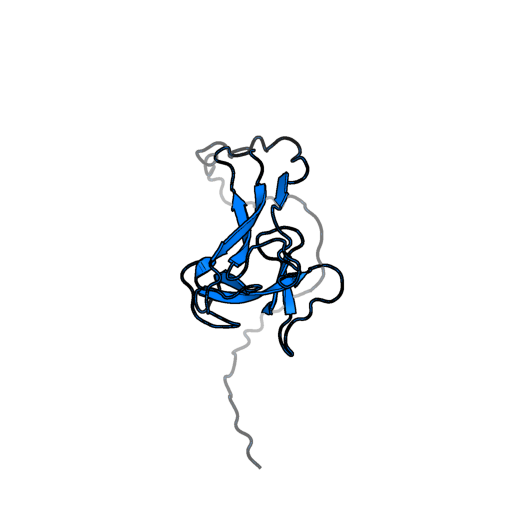 114 ? 4.764 0.995 4.177 1.00 91.00 114 ALA A N 1
ATOM 802 C CA . ALA A 1 114 ? 4.476 1.103 2.746 1.00 91.00 114 ALA A CA 1
ATOM 803 C C . ALA A 1 114 ? 5.703 1.518 1.910 1.00 91.00 114 ALA A C 1
ATOM 805 O O . ALA A 1 114 ? 5.927 0.959 0.844 1.00 91.00 114 ALA A O 1
ATOM 806 N N . PHE A 1 115 ? 6.534 2.433 2.421 1.00 94.62 115 PHE A N 1
ATOM 807 C CA . PHE A 1 115 ? 7.688 2.982 1.694 1.00 94.62 115 PHE A CA 1
ATOM 808 C C . PHE A 1 115 ? 8.868 2.017 1.520 1.00 94.62 115 PHE A C 1
ATOM 810 O O . PHE A 1 115 ? 9.803 2.333 0.787 1.00 94.62 115 PHE A O 1
ATOM 817 N N . ASP A 1 116 ? 8.854 0.858 2.183 1.00 97.06 116 ASP A N 1
ATOM 818 C CA . ASP A 1 116 ? 9.865 -0.179 1.947 1.00 97.06 116 ASP A CA 1
ATOM 819 C C . ASP A 1 116 ? 9.598 -0.917 0.625 1.00 97.06 116 ASP A C 1
ATOM 821 O O . ASP A 1 116 ? 10.524 -1.431 -0.012 1.00 97.06 116 ASP A O 1
ATOM 825 N N . CYS A 1 117 ? 8.339 -0.930 0.186 1.00 96.81 117 CYS A N 1
ATOM 826 C CA . CYS A 1 117 ? 7.885 -1.636 -0.998 1.00 96.81 117 CYS A CA 1
ATOM 827 C C . CYS A 1 117 ? 8.062 -0.795 -2.269 1.0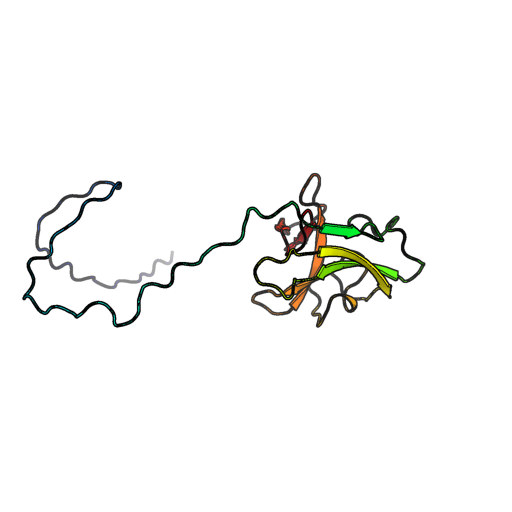0 96.81 117 CYS A C 1
ATOM 829 O O . CYS A 1 117 ? 7.926 0.427 -2.272 1.00 96.81 117 CYS A O 1
ATOM 831 N N . ALA A 1 118 ? 8.384 -1.463 -3.370 1.00 95.88 118 ALA A N 1
ATOM 832 C CA . ALA A 1 118 ? 8.493 -0.864 -4.688 1.00 95.88 118 ALA A CA 1
ATOM 833 C C . ALA A 1 118 ? 7.131 -0.376 -5.203 1.00 95.88 118 ALA A C 1
ATOM 835 O O . ALA A 1 118 ? 6.069 -0.722 -4.684 1.00 95.88 118 ALA A O 1
ATOM 836 N N . ALA A 1 119 ? 7.158 0.416 -6.275 1.00 93.62 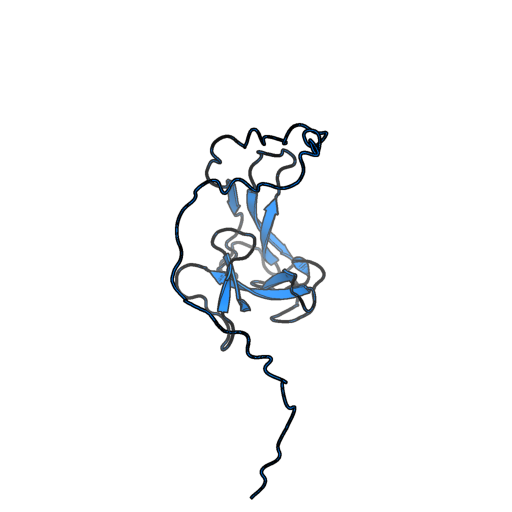119 ALA A N 1
ATOM 837 C CA . ALA A 1 119 ? 5.945 0.911 -6.914 1.00 93.62 119 ALA A CA 1
ATOM 838 C C . ALA A 1 119 ? 4.990 -0.235 -7.289 1.00 93.62 119 ALA A C 1
ATOM 840 O O . ALA A 1 119 ? 5.384 -1.181 -7.972 1.00 93.62 119 ALA A O 1
ATOM 841 N N . GLY A 1 120 ? 3.725 -0.120 -6.876 1.00 92.75 120 GLY A N 1
ATOM 842 C CA . GLY A 1 120 ? 2.695 -1.134 -7.134 1.00 92.75 120 GLY A CA 1
ATOM 843 C C . GLY A 1 120 ? 2.663 -2.263 -6.108 1.00 92.75 120 GLY A C 1
ATOM 844 O O . GLY A 1 120 ? 1.914 -3.217 -6.296 1.00 92.75 120 GLY A O 1
ATOM 845 N N . PHE A 1 121 ? 3.440 -2.148 -5.032 1.00 94.81 121 PHE A N 1
ATOM 846 C CA . PHE A 1 121 ? 3.412 -3.057 -3.896 1.00 94.81 121 PHE A CA 1
ATOM 847 C C . PHE A 1 121 ? 2.971 -2.316 -2.631 1.00 94.81 121 PHE A C 1
ATOM 849 O O . PHE A 1 121 ? 3.271 -1.137 -2.447 1.00 94.81 121 PHE A O 1
ATOM 856 N N . VAL A 1 122 ? 2.266 -3.020 -1.749 1.00 94.75 122 VAL A N 1
ATOM 857 C CA . VAL A 1 122 ? 1.825 -2.528 -0.440 1.00 94.75 122 VAL A CA 1
ATOM 858 C C . VAL A 1 122 ? 2.333 -3.460 0.655 1.00 94.75 122 VAL A C 1
ATOM 860 O O . VAL A 1 122 ? 2.387 -4.673 0.473 1.00 94.75 122 VAL A O 1
ATOM 863 N N . CYS A 1 123 ? 2.733 -2.894 1.791 1.00 95.75 123 CYS A N 1
ATOM 864 C CA . CYS A 1 123 ? 3.140 -3.669 2.955 1.00 95.75 123 CYS A CA 1
ATOM 865 C C . CYS A 1 123 ? 1.896 -4.135 3.718 1.00 95.75 123 CYS A C 1
ATOM 867 O O . CYS A 1 123 ? 1.205 -3.305 4.308 1.00 95.75 123 CYS A O 1
ATOM 869 N N . VAL A 1 124 ? 1.613 -5.437 3.714 1.00 94.19 124 VAL A N 1
ATOM 870 C CA . VAL A 1 124 ? 0.472 -6.024 4.437 1.00 94.19 124 VAL A CA 1
ATOM 871 C C . VAL A 1 124 ? 0.943 -6.876 5.604 1.00 94.19 124 VAL A C 1
ATOM 873 O O . VAL A 1 124 ? 1.997 -7.516 5.550 1.00 94.19 124 VAL A O 1
ATOM 876 N N . VAL A 1 125 ? 0.142 -6.897 6.666 1.00 93.31 125 VAL A N 1
ATOM 877 C CA . VAL A 1 125 ? 0.372 -7.745 7.836 1.00 93.31 125 VAL A CA 1
ATOM 878 C C . VAL A 1 125 ? -0.183 -9.135 7.550 1.00 93.31 125 VAL A C 1
ATOM 880 O O . VAL A 1 125 ? -1.356 -9.283 7.221 1.00 93.31 125 VAL A O 1
ATOM 883 N N . THR A 1 126 ? 0.641 -10.170 7.706 1.00 87.50 126 THR A N 1
ATOM 884 C CA . THR A 1 126 ? 0.205 -11.565 7.551 1.00 87.50 126 THR A CA 1
ATOM 885 C C . THR A 1 126 ? 0.563 -12.401 8.771 1.00 87.50 126 THR A C 1
ATOM 887 O O . THR A 1 126 ? 1.360 -11.991 9.616 1.00 87.50 126 THR A O 1
ATOM 890 N N . GLY A 1 127 ? 0.030 -13.625 8.845 1.00 87.12 127 GLY A N 1
ATOM 891 C CA . GLY A 1 127 ? 0.371 -14.574 9.910 1.00 87.12 127 GLY A CA 1
ATOM 892 C C . GLY A 1 127 ? 1.860 -14.954 9.978 1.00 87.12 127 GLY A C 1
ATOM 893 O O . GLY A 1 127 ? 2.299 -15.476 11.000 1.00 87.12 127 GLY A O 1
ATOM 894 N N . SER A 1 128 ? 2.641 -14.674 8.927 1.00 88.88 128 SER A N 1
ATOM 895 C CA . SER A 1 128 ? 4.082 -14.968 8.851 1.00 88.88 128 SER A CA 1
ATOM 896 C C . SER A 1 128 ? 4.971 -13.733 9.053 1.00 88.88 128 SER A C 1
ATOM 898 O O . SER A 1 128 ? 6.195 -13.846 8.991 1.00 88.88 128 SER A O 1
ATOM 900 N N . GLY A 1 129 ? 4.373 -12.562 9.290 1.00 94.31 129 GLY A N 1
ATOM 901 C CA . GLY A 1 129 ? 5.050 -11.267 9.330 1.00 94.31 129 GLY A CA 1
ATOM 902 C C . GLY A 1 129 ? 4.535 -10.304 8.260 1.00 94.31 129 GLY A C 1
ATOM 903 O O . GLY A 1 129 ? 3.636 -10.625 7.480 1.00 94.31 129 GLY A O 1
ATOM 904 N N . ASN A 1 130 ? 5.103 -9.103 8.243 1.00 96.56 130 ASN A N 1
ATOM 905 C CA . ASN A 1 130 ? 4.749 -8.068 7.281 1.00 96.56 130 ASN A CA 1
ATOM 906 C C . ASN A 1 130 ? 5.500 -8.295 5.970 1.00 96.56 130 ASN A C 1
ATOM 908 O O . ASN A 1 130 ? 6.723 -8.464 5.994 1.00 96.56 130 ASN A O 1
ATOM 912 N N . GLN A 1 131 ? 4.788 -8.270 4.847 1.00 96.69 131 GLN A N 1
ATOM 913 C CA . GLN A 1 131 ? 5.375 -8.500 3.529 1.00 96.69 131 GLN A CA 1
ATOM 914 C C . GLN A 1 131 ? 4.829 -7.541 2.471 1.00 96.69 131 GLN A C 1
ATOM 916 O O . GLN A 1 131 ? 3.663 -7.144 2.516 1.00 96.69 131 GLN A O 1
ATOM 921 N N . CYS A 1 132 ? 5.673 -7.186 1.506 1.00 96.88 132 CYS A N 1
ATOM 922 C CA . CYS A 1 132 ? 5.271 -6.449 0.319 1.00 96.88 132 CYS A CA 1
ATOM 923 C C . CYS A 1 132 ? 4.464 -7.366 -0.604 1.00 96.88 132 CYS A C 1
ATOM 925 O O . CYS A 1 132 ? 4.931 -8.438 -0.987 1.00 96.88 132 CYS A O 1
ATOM 927 N N . VAL A 1 133 ? 3.264 -6.947 -0.988 1.00 95.69 133 VAL A N 1
ATOM 928 C CA . VAL A 1 133 ? 2.388 -7.691 -1.904 1.00 95.69 133 VAL A CA 1
ATOM 929 C C . VAL A 1 133 ? 1.963 -6.802 -3.052 1.00 95.69 133 VAL A C 1
ATOM 931 O O . VAL A 1 133 ? 1.771 -5.599 -2.874 1.00 95.69 133 VAL A O 1
ATOM 934 N N . GLN A 1 134 ? 1.857 -7.377 -4.245 1.00 95.00 134 GLN A N 1
ATOM 935 C CA . GLN A 1 134 ? 1.442 -6.646 -5.431 1.00 95.00 134 GLN A CA 1
ATOM 936 C C . GLN A 1 134 ? -0.008 -6.183 -5.267 1.00 95.00 134 GLN A C 1
ATOM 938 O O . GLN A 1 134 ? -0.878 -6.976 -4.910 1.00 95.00 134 GLN A O 1
ATOM 943 N N . LEU A 1 135 ? -0.263 -4.910 -5.558 1.00 94.00 135 LEU A N 1
ATOM 944 C CA . LEU A 1 135 ? -1.615 -4.369 -5.616 1.00 94.00 135 LEU A CA 1
ATOM 945 C C . LEU A 1 135 ? -2.360 -4.914 -6.834 1.00 94.00 135 LEU A C 1
ATOM 947 O O . LEU A 1 135 ? -1.819 -4.970 -7.943 1.00 94.00 135 LEU A O 1
ATOM 951 N N . CYS A 1 136 ? -3.628 -5.247 -6.633 1.00 93.75 136 CYS A N 1
ATOM 952 C CA . CYS A 1 136 ? -4.536 -5.702 -7.676 1.00 93.75 136 CYS A CA 1
ATOM 953 C C . CYS A 1 136 ? -5.885 -4.973 -7.573 1.00 93.75 136 CYS A C 1
ATOM 955 O O . CYS A 1 136 ? -6.319 -4.612 -6.477 1.00 93.75 136 CYS A O 1
ATOM 957 N N . PRO A 1 137 ? -6.563 -4.703 -8.702 1.00 91.00 137 PRO A N 1
ATOM 958 C CA . PRO A 1 137 ? -7.925 -4.193 -8.672 1.00 91.00 137 PRO A CA 1
ATOM 959 C C . PRO A 1 137 ? -8.895 -5.327 -8.315 1.00 91.00 137 PRO A C 1
ATOM 961 O O . PRO A 1 137 ? -8.836 -6.404 -8.907 1.00 91.00 137 PRO A O 1
ATOM 964 N N . LEU A 1 138 ? -9.840 -5.072 -7.406 1.00 90.38 138 LEU A N 1
ATOM 965 C CA . LEU A 1 138 ? -10.872 -6.064 -7.052 1.00 90.38 138 LEU A CA 1
ATOM 966 C C . LEU A 1 138 ? -11.892 -6.302 -8.173 1.00 90.38 138 LEU A C 1
ATOM 968 O O . LEU A 1 138 ? -12.637 -7.280 -8.157 1.00 90.38 138 LEU A O 1
ATOM 972 N N . GLN A 1 139 ? -11.946 -5.395 -9.147 1.00 86.94 139 GLN A N 1
ATOM 973 C CA . GLN A 1 139 ? -12.813 -5.496 -10.312 1.00 86.94 139 GLN A CA 1
ATOM 974 C C . GLN A 1 139 ? -11.975 -5.618 -11.586 1.00 86.94 139 GLN A C 1
ATOM 976 O O . GLN A 1 139 ? -11.067 -4.826 -11.832 1.00 86.94 139 GLN A O 1
ATOM 981 N N . GLY A 1 140 ? -12.335 -6.573 -12.444 1.00 84.81 140 GLY A N 1
ATOM 982 C CA . GLY A 1 140 ? -11.665 -6.794 -13.724 1.00 84.81 140 GLY A CA 1
ATOM 983 C C . GLY A 1 140 ? -10.589 -7.875 -13.646 1.00 84.81 140 GLY A C 1
ATOM 984 O O . GLY A 1 140 ? -10.824 -8.937 -13.082 1.00 84.81 140 GLY A O 1
ATOM 985 N N . ASN A 1 141 ? -9.447 -7.635 -14.295 1.00 82.00 141 ASN A N 1
ATOM 986 C CA . ASN A 1 141 ? -8.321 -8.566 -14.282 1.00 82.00 141 ASN A CA 1
ATOM 987 C C . ASN A 1 141 ? -7.386 -8.214 -13.122 1.00 82.00 141 ASN A C 1
ATOM 989 O O . ASN A 1 141 ? -6.817 -7.120 -13.118 1.00 82.00 141 ASN A O 1
ATOM 993 N N . ASP A 1 142 ? -7.225 -9.132 -12.173 1.00 80.62 142 ASP A N 1
ATOM 994 C CA . ASP A 1 142 ? -6.398 -8.928 -10.983 1.00 80.62 142 ASP A CA 1
ATOM 995 C C . ASP A 1 142 ? -4.896 -8.809 -11.293 1.00 80.62 142 ASP A C 1
ATOM 997 O O . ASP A 1 142 ? -4.160 -8.160 -10.553 1.00 80.62 142 ASP A O 1
ATOM 1001 N N . ASN A 1 143 ? -4.444 -9.375 -12.418 1.00 87.12 143 ASN A N 1
ATOM 1002 C CA . ASN A 1 143 ? -3.036 -9.443 -12.823 1.00 87.12 143 ASN A CA 1
ATOM 1003 C C . ASN A 1 143 ? -2.120 -10.027 -11.734 1.00 87.12 143 ASN A C 1
ATOM 1005 O O . ASN A 1 143 ? -0.921 -9.718 -11.704 1.00 87.12 143 ASN A O 1
ATOM 1009 N N . CYS A 1 144 ? -2.664 -10.862 -10.847 1.00 93.94 144 CYS A N 1
ATOM 1010 C CA . CYS A 1 144 ? -1.857 -11.482 -9.814 1.00 93.94 144 CYS A CA 1
ATOM 1011 C C . CYS A 1 144 ? -0.900 -12.520 -10.424 1.00 93.94 144 CYS A C 1
ATOM 1013 O O . CYS A 1 144 ? -1.263 -13.232 -11.370 1.00 93.94 144 CYS A O 1
ATOM 1015 N N . PRO A 1 145 ? 0.345 -12.619 -9.916 1.00 93.00 145 PRO A N 1
ATOM 1016 C CA . PRO A 1 145 ? 1.265 -13.679 -10.302 1.00 93.00 145 PRO A CA 1
ATOM 1017 C C . PRO A 1 145 ? 0.637 -15.068 -10.142 1.00 93.00 145 PRO A C 1
ATOM 1019 O O . PRO A 1 145 ? -0.217 -15.294 -9.288 1.00 93.00 145 PRO A O 1
ATOM 1022 N N . SER A 1 146 ? 1.078 -16.026 -10.961 1.00 93.25 146 SER A N 1
ATOM 1023 C CA . SER A 1 146 ? 0.522 -17.380 -10.935 1.00 93.25 146 SER A CA 1
ATOM 1024 C C . SER A 1 146 ? 0.609 -18.004 -9.543 1.00 93.25 146 SER A C 1
ATOM 1026 O O . SER A 1 146 ? 1.697 -18.133 -8.985 1.00 93.25 146 SER A O 1
ATOM 1028 N N . GLY A 1 147 ? -0.539 -18.451 -9.034 1.00 92.62 147 GLY A N 1
ATOM 1029 C CA . GLY A 1 147 ? -0.652 -19.066 -7.713 1.00 92.62 147 GLY A CA 1
ATOM 1030 C C . GLY A 1 147 ? -1.042 -18.103 -6.594 1.00 92.62 147 GLY A C 1
ATOM 1031 O O . GLY A 1 147 ? -1.200 -18.579 -5.477 1.00 92.62 147 GLY A O 1
ATOM 1032 N N . LEU A 1 148 ? -1.223 -16.814 -6.895 1.00 94.19 148 LEU A N 1
ATOM 1033 C CA . LEU A 1 148 ? -1.749 -15.818 -5.964 1.00 94.19 148 LEU A CA 1
ATOM 1034 C C . LEU A 1 148 ? -3.172 -15.412 -6.354 1.00 94.19 148 LEU A C 1
ATOM 1036 O O . LEU A 1 148 ? -3.539 -15.471 -7.534 1.00 94.19 148 LEU A O 1
ATOM 1040 N N . VAL A 1 149 ? -3.959 -14.994 -5.368 1.00 94.25 149 VAL A N 1
ATOM 1041 C CA . VAL A 1 149 ? -5.333 -14.508 -5.545 1.00 94.25 149 VAL A CA 1
ATOM 1042 C C . VAL A 1 149 ? -5.411 -13.055 -5.092 1.00 94.25 149 VAL A C 1
ATOM 1044 O O . VAL A 1 149 ? -4.750 -12.659 -4.137 1.00 94.25 149 VAL A O 1
ATOM 1047 N N . CYS A 1 150 ? -6.211 -12.249 -5.791 1.00 95.25 150 CYS A N 1
ATOM 1048 C CA . CYS A 1 150 ? -6.493 -10.888 -5.360 1.00 95.25 150 CYS A CA 1
ATOM 1049 C C . CYS A 1 150 ? -7.483 -10.889 -4.201 1.00 95.25 150 CYS A C 1
ATOM 1051 O O . CYS A 1 150 ? -8.678 -11.123 -4.399 1.00 95.25 150 CYS A O 1
ATOM 1053 N N . GLU A 1 151 ? -6.983 -10.628 -3.000 1.00 93.69 151 GLU A N 1
ATOM 1054 C CA . GLU A 1 151 ? -7.802 -10.531 -1.796 1.00 93.69 151 GLU A CA 1
ATOM 1055 C C . GLU A 1 151 ? -7.981 -9.063 -1.389 1.00 93.69 151 GLU A C 1
ATOM 1057 O O . GLU A 1 151 ? -7.030 -8.287 -1.498 1.00 93.69 151 GLU A O 1
ATOM 1062 N N . PRO A 1 152 ? -9.181 -8.654 -0.938 1.00 93.12 152 PRO A N 1
ATOM 1063 C CA . PRO A 1 152 ? -9.432 -7.286 -0.497 1.00 93.12 152 PRO A CA 1
ATOM 1064 C C . PRO A 1 152 ? -8.529 -6.900 0.674 1.00 93.12 152 PRO A C 1
ATOM 1066 O O . PRO A 1 152 ? -8.305 -7.691 1.589 1.00 93.12 152 PRO A O 1
ATOM 1069 N N . ILE A 1 153 ? -8.041 -5.663 0.637 1.00 91.88 153 ILE A N 1
ATOM 1070 C CA . ILE A 1 153 ? -7.279 -5.031 1.722 1.00 91.88 153 ILE A CA 1
ATOM 1071 C C . ILE A 1 153 ? -8.096 -3.883 2.326 1.00 91.88 153 ILE A C 1
ATOM 1073 O O . ILE A 1 153 ? -9.174 -3.566 1.828 1.00 91.88 153 ILE A O 1
ATOM 1077 N N . ASP A 1 154 ? -7.563 -3.223 3.357 1.00 86.44 154 ASP A N 1
ATOM 1078 C CA . ASP A 1 154 ? -8.226 -2.131 4.097 1.00 86.44 154 ASP A CA 1
ATOM 1079 C C . ASP A 1 154 ? -8.517 -0.863 3.259 1.00 86.44 154 ASP A C 1
ATOM 1081 O O . ASP A 1 154 ? -8.893 0.165 3.807 1.00 86.44 154 ASP A O 1
ATOM 1085 N N . VAL A 1 155 ? -8.330 -0.893 1.937 1.00 84.81 155 VAL A N 1
ATOM 1086 C CA . VAL A 1 155 ? -8.632 0.217 1.026 1.00 84.81 155 VAL A CA 1
ATOM 1087 C C . VAL A 1 155 ? -9.662 -0.254 0.010 1.00 84.81 155 VAL A C 1
ATOM 1089 O O . VAL A 1 155 ? -9.406 -1.176 -0.769 1.00 84.81 155 VAL A O 1
ATOM 1092 N N . GLU A 1 156 ? -10.825 0.395 -0.001 1.00 85.88 156 GLU A N 1
ATOM 1093 C CA . GLU A 1 156 ? -11.937 0.008 -0.867 1.00 85.88 156 GLU A CA 1
ATOM 1094 C C . GLU A 1 156 ? -11.538 -0.004 -2.354 1.00 85.88 156 GLU A C 1
ATOM 1096 O O . GLU A 1 156 ? -10.865 0.893 -2.857 1.00 85.88 156 GLU A O 1
ATOM 1101 N N . GLY A 1 157 ? -11.947 -1.055 -3.072 1.00 86.75 157 GLY A N 1
ATOM 1102 C CA . GLY A 1 157 ? -11.655 -1.231 -4.500 1.00 86.75 157 GLY A CA 1
ATOM 1103 C C . GLY A 1 157 ? -10.276 -1.826 -4.811 1.00 86.75 157 GLY A C 1
ATOM 1104 O O . GLY A 1 157 ? -10.042 -2.239 -5.954 1.00 86.75 157 GLY A O 1
ATOM 1105 N N . PHE A 1 158 ? -9.402 -1.951 -3.809 1.00 90.81 158 PHE A N 1
ATOM 1106 C CA . PHE A 1 158 ? -8.061 -2.510 -3.948 1.00 90.81 158 PHE A CA 1
ATOM 1107 C C . PHE A 1 158 ? -7.912 -3.830 -3.201 1.00 90.81 158 PHE A C 1
ATOM 1109 O O . PHE A 1 158 ? -8.524 -4.073 -2.162 1.00 90.81 158 PHE A O 1
ATOM 1116 N N . GLY A 1 159 ? -7.067 -4.688 -3.755 1.00 93.81 159 GLY A N 1
ATOM 1117 C CA . GLY A 1 159 ? -6.631 -5.919 -3.131 1.00 93.81 159 GLY A CA 1
ATOM 1118 C C . GLY A 1 159 ? -5.117 -6.071 -3.163 1.00 93.81 159 GLY A C 1
ATOM 1119 O O . GLY A 1 159 ? -4.403 -5.301 -3.817 1.00 93.81 159 GLY A O 1
ATOM 1120 N N . GLY A 1 160 ? -4.640 -7.093 -2.465 1.00 94.50 160 GLY A N 1
ATOM 1121 C CA . GLY A 1 160 ? -3.270 -7.582 -2.525 1.00 94.50 160 GLY A CA 1
ATOM 1122 C C . GLY A 1 160 ? -3.232 -8.997 -3.095 1.00 94.50 160 GLY A C 1
ATOM 1123 O O . GLY A 1 160 ? -4.109 -9.808 -2.809 1.00 94.50 160 GLY A O 1
ATOM 1124 N N . CYS A 1 161 ? -2.213 -9.298 -3.897 1.00 95.06 161 CYS A N 1
ATOM 1125 C CA . CYS A 1 161 ? -1.962 -10.650 -4.389 1.00 95.06 161 CYS A CA 1
ATOM 1126 C C . CYS A 1 161 ? -1.312 -11.505 -3.291 1.00 95.06 161 CYS A C 1
ATOM 1128 O O . CYS A 1 161 ? -0.137 -11.288 -2.959 1.00 95.06 161 CYS A O 1
ATOM 1130 N N . LEU A 1 162 ? -2.067 -12.468 -2.756 1.00 92.00 162 LEU A N 1
ATOM 1131 C CA . LEU A 1 162 ? -1.695 -13.340 -1.632 1.00 92.00 162 LEU A CA 1
ATOM 1132 C C . LEU A 1 162 ? -1.767 -14.831 -1.983 1.00 92.00 162 LEU A C 1
ATOM 1134 O O . LEU A 1 162 ? -2.542 -15.200 -2.896 1.00 92.00 162 LEU A O 1
#